Protein AF-A0A1X6MW07-F1 (afdb_monomer)

Sequence (80 aa):
MSGNKSLSDAEQLDEIDKLYATLDNNEEPWRDRQRFLEHCGYMLRPRYHPGWVPSWRSTRKDPILCKDGTFLPVGHDISV

Mean predicted aligned error: 9.4 Å

pLDDT: mean 77.32, std 14.94, range [38.69, 94.62]

Foldseek 3Di:
DDDPPPDPPVRVVVVQCVVQLDDDPVLQVLLVCQVVCVVVVDHDDLSSHDVRDQPCVVVVDRLCPDPSRDDDPPDDPPDD

Secondary structure (DSSP, 8-state):
--------HHHHHHHHHHHHHSPPTTTHHHHHHHHHHHHTT----GGGSTT---HHHHHT--GGGSTT-----TT-----

Radius of gyration: 15.59 Å; Cα contacts (8 Å, |Δi|>4): 52; chains: 1; bounding box: 54×19×31 Å

Structure (mmCIF, N/CA/C/O backbone):
data_AF-A0A1X6MW07-F1
#
_entry.id   AF-A0A1X6MW07-F1
#
loop_
_atom_site.group_PDB
_atom_site.id
_atom_site.type_symbol
_atom_site.label_atom_id
_atom_site.label_alt_id
_atom_site.label_comp_id
_atom_site.label_asym_id
_atom_site.label_entity_id
_atom_site.label_seq_id
_atom_site.pdbx_PDB_ins_code
_atom_site.Cartn_x
_atom_site.Cartn_y
_atom_site.Cartn_z
_atom_site.occupancy
_atom_site.B_iso_or_equiv
_atom_site.auth_seq_id
_atom_site.auth_comp_id
_atom_site.auth_asym_id
_atom_site.auth_atom_id
_atom_site.pdbx_PDB_model_num
ATOM 1 N N . MET A 1 1 ? 37.529 -1.081 -10.855 1.00 40.12 1 MET A N 1
ATOM 2 C CA . MET A 1 1 ? 36.714 -2.147 -11.473 1.00 40.12 1 MET A CA 1
ATOM 3 C C . MET A 1 1 ? 35.419 -2.258 -10.683 1.00 40.12 1 MET A C 1
ATOM 5 O O . MET A 1 1 ? 35.387 -2.977 -9.700 1.00 40.12 1 MET A O 1
ATOM 9 N N . SER A 1 2 ? 34.387 -1.502 -11.048 1.00 40.16 2 SER A N 1
ATOM 10 C CA . SER A 1 2 ? 33.027 -1.785 -10.586 1.00 40.16 2 SER A CA 1
ATOM 11 C C . SER A 1 2 ? 32.185 -1.822 -11.846 1.00 40.16 2 SER A C 1
ATOM 13 O O . SER A 1 2 ? 31.976 -0.795 -12.488 1.00 40.16 2 SER A O 1
ATOM 15 N N . GLY A 1 3 ? 31.905 -3.035 -12.317 1.00 42.34 3 GLY A N 1
ATOM 16 C CA . GLY A 1 3 ? 31.083 -3.233 -13.495 1.00 42.34 3 GLY A CA 1
ATOM 17 C C . GLY A 1 3 ? 29.679 -2.779 -13.150 1.00 42.34 3 GLY A C 1
ATOM 18 O O . GLY A 1 3 ? 29.044 -3.373 -12.283 1.00 42.34 3 GLY A O 1
ATOM 19 N N . ASN A 1 4 ? 29.208 -1.729 -13.815 1.00 51.69 4 ASN A N 1
ATOM 20 C CA . ASN A 1 4 ? 27.796 -1.386 -13.825 1.00 51.69 4 ASN A CA 1
ATOM 21 C C . ASN A 1 4 ? 27.101 -2.570 -14.500 1.00 51.69 4 ASN A C 1
ATOM 23 O O . ASN A 1 4 ? 27.102 -2.678 -15.726 1.00 51.69 4 ASN A O 1
ATOM 27 N N . LYS A 1 5 ? 26.629 -3.536 -13.712 1.00 60.22 5 LYS A N 1
ATOM 28 C CA . LYS A 1 5 ? 25.842 -4.642 -14.234 1.00 60.22 5 LYS A CA 1
ATOM 29 C C . LYS A 1 5 ? 24.530 -4.010 -14.680 1.00 60.22 5 LYS A C 1
ATOM 31 O O . LYS A 1 5 ? 23.689 -3.703 -13.844 1.00 60.22 5 LYS A O 1
ATOM 36 N N . SER A 1 6 ? 24.407 -3.722 -15.973 1.00 62.44 6 SER A N 1
ATOM 37 C CA . SER A 1 6 ? 23.128 -3.399 -16.593 1.00 62.44 6 SER A CA 1
ATOM 38 C C . SER A 1 6 ? 22.223 -4.597 -16.326 1.00 62.44 6 SER A C 1
ATOM 40 O O . SER A 1 6 ? 22.379 -5.630 -16.977 1.00 62.44 6 SER A O 1
ATOM 42 N N . LEU A 1 7 ? 21.383 -4.516 -15.287 1.00 64.50 7 LEU A N 1
ATOM 43 C CA . LEU A 1 7 ? 20.314 -5.490 -15.101 1.00 64.50 7 LEU A CA 1
ATOM 44 C C . LEU A 1 7 ? 19.511 -5.506 -16.399 1.00 64.50 7 LEU A C 1
ATOM 46 O O . LEU A 1 7 ? 19.272 -4.457 -16.996 1.00 64.50 7 LEU A O 1
ATOM 50 N N . SER A 1 8 ? 19.136 -6.697 -16.843 1.00 77.12 8 SER A N 1
ATOM 51 C CA . SER A 1 8 ? 18.202 -6.814 -17.954 1.00 77.12 8 SER A CA 1
ATOM 52 C C . SER A 1 8 ? 16.864 -6.173 -17.575 1.00 77.12 8 SER A C 1
ATOM 54 O O . SER A 1 8 ? 16.473 -6.196 -16.405 1.00 77.12 8 SER A O 1
ATOM 56 N N . ASP A 1 9 ? 16.131 -5.6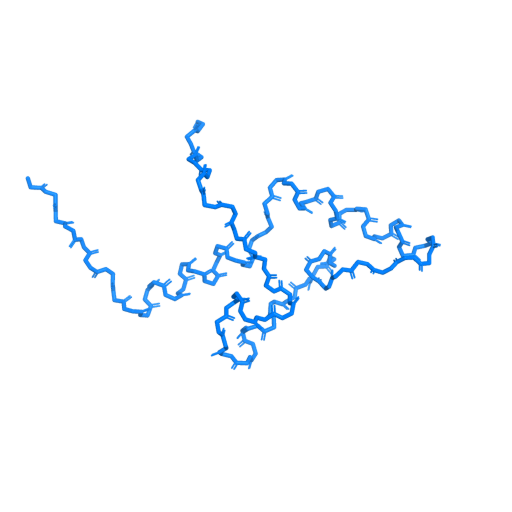53 -18.562 1.00 73.75 9 ASP A N 1
ATOM 57 C CA . ASP A 1 9 ? 14.820 -5.023 -18.347 1.00 73.75 9 ASP A CA 1
ATOM 58 C C . ASP A 1 9 ? 13.876 -5.919 -17.521 1.00 73.75 9 ASP A C 1
ATOM 60 O O . ASP A 1 9 ? 13.118 -5.442 -16.680 1.00 73.75 9 ASP A O 1
ATOM 64 N N . ALA A 1 10 ? 13.964 -7.239 -17.710 1.00 74.94 10 ALA A N 1
ATOM 65 C CA . ALA A 1 10 ? 13.172 -8.220 -16.974 1.00 74.94 10 ALA A CA 1
ATOM 66 C C . ALA A 1 10 ? 13.533 -8.297 -15.480 1.00 74.94 10 ALA A C 1
ATOM 68 O O . ALA A 1 10 ? 12.638 -8.378 -14.642 1.00 74.94 10 ALA A O 1
ATOM 69 N N . GLU A 1 11 ? 14.823 -8.254 -15.137 1.00 79.75 11 GLU A N 1
ATOM 70 C CA . GLU A 1 11 ? 15.272 -8.259 -13.739 1.00 79.75 11 GLU A CA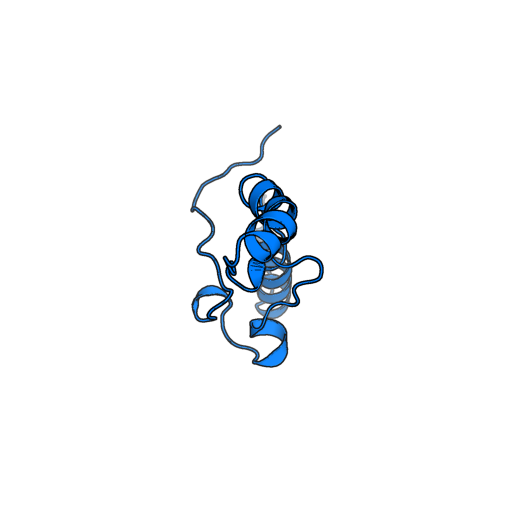 1
ATOM 71 C C . GLU A 1 11 ? 14.904 -6.940 -13.042 1.00 79.75 11 GLU A C 1
ATOM 73 O O . GLU A 1 11 ? 14.502 -6.947 -11.882 1.00 79.75 11 GLU A O 1
ATOM 78 N N . GLN A 1 12 ? 14.973 -5.807 -13.753 1.00 76.25 12 GLN A N 1
ATOM 79 C CA . GLN A 1 12 ? 14.559 -4.510 -13.204 1.00 76.25 12 GLN A CA 1
ATOM 80 C C . GLN A 1 12 ? 13.061 -4.472 -12.887 1.00 76.25 12 GLN A C 1
ATOM 82 O O . GLN A 1 12 ? 12.666 -3.934 -11.855 1.00 76.25 12 GLN A O 1
ATOM 87 N N . LEU A 1 13 ? 12.224 -5.052 -13.752 1.00 77.38 13 LEU A N 1
ATOM 88 C CA . LEU A 1 13 ? 10.780 -5.120 -13.530 1.00 77.38 13 LEU A CA 1
ATOM 89 C C . LEU A 1 13 ? 10.408 -5.985 -12.318 1.00 77.38 13 LEU A C 1
ATOM 91 O O . LEU A 1 13 ? 9.475 -5.632 -11.602 1.00 77.38 13 LEU A O 1
ATOM 95 N N . ASP A 1 14 ? 11.133 -7.078 -12.069 1.00 82.19 14 ASP A N 1
ATOM 96 C CA . ASP A 1 14 ? 10.916 -7.935 -10.894 1.00 82.19 14 ASP A CA 1
ATOM 97 C C . ASP A 1 14 ? 11.286 -7.217 -9.585 1.00 82.19 14 ASP A C 1
ATOM 99 O O . ASP A 1 14 ? 10.536 -7.258 -8.609 1.00 82.19 14 ASP A O 1
ATOM 103 N N . GLU A 1 15 ? 12.399 -6.479 -9.578 1.00 82.00 15 GLU A N 1
ATOM 104 C CA . GLU A 1 15 ? 12.797 -5.661 -8.427 1.00 82.00 15 GLU A CA 1
ATOM 105 C C . GLU A 1 15 ? 11.813 -4.512 -8.169 1.00 82.00 15 GLU A C 1
ATOM 107 O O . GLU A 1 15 ? 11.419 -4.272 -7.026 1.00 82.00 15 GLU A O 1
ATOM 112 N N . ILE A 1 16 ? 11.339 -3.841 -9.224 1.00 79.31 16 ILE A N 1
ATOM 113 C CA . ILE A 1 16 ? 10.286 -2.823 -9.117 1.00 79.31 16 ILE A CA 1
ATOM 114 C C . ILE A 1 16 ? 8.996 -3.449 -8.571 1.00 79.31 16 ILE A C 1
ATOM 116 O O . ILE A 1 16 ? 8.386 -2.885 -7.665 1.00 79.31 16 ILE A O 1
ATOM 120 N N . ASP A 1 17 ? 8.575 -4.616 -9.064 1.00 82.81 17 ASP A N 1
ATOM 121 C CA . ASP A 1 17 ? 7.369 -5.279 -8.559 1.00 82.81 17 ASP A CA 1
ATOM 122 C C . ASP A 1 17 ? 7.477 -5.577 -7.060 1.00 82.81 17 ASP A C 1
ATOM 124 O O . ASP A 1 17 ? 6.573 -5.218 -6.304 1.00 82.81 17 ASP A O 1
ATOM 128 N N . LYS A 1 18 ? 8.594 -6.158 -6.610 1.00 84.06 18 LYS A N 1
ATOM 129 C CA . LYS A 1 18 ? 8.840 -6.422 -5.185 1.00 84.06 18 LYS A CA 1
ATOM 130 C C . LYS A 1 18 ? 8.820 -5.142 -4.357 1.00 84.06 18 LYS A C 1
ATOM 132 O O . LYS A 1 18 ? 8.181 -5.109 -3.304 1.00 84.06 18 LYS A O 1
ATOM 137 N N . LEU A 1 19 ? 9.479 -4.089 -4.835 1.00 83.25 19 LEU A N 1
ATOM 138 C CA . LEU A 1 19 ? 9.590 -2.821 -4.124 1.00 83.25 19 LEU A CA 1
ATOM 139 C C . LEU A 1 19 ? 8.224 -2.141 -3.955 1.00 83.25 19 LEU A C 1
ATOM 141 O O . LEU A 1 19 ? 7.886 -1.702 -2.861 1.00 83.25 19 LEU A O 1
ATOM 145 N N . TYR A 1 20 ? 7.405 -2.097 -5.009 1.00 82.50 20 TYR A N 1
ATOM 146 C CA . TYR A 1 20 ? 6.085 -1.461 -4.956 1.00 82.50 20 TYR A CA 1
ATOM 147 C C . TYR A 1 20 ? 5.017 -2.332 -4.278 1.00 82.50 20 TYR A C 1
ATOM 149 O O . TYR A 1 20 ? 4.034 -1.784 -3.768 1.00 82.50 20 TYR A O 1
ATOM 157 N N . ALA A 1 21 ? 5.179 -3.661 -4.291 1.00 85.00 21 ALA A N 1
ATOM 158 C CA . ALA A 1 21 ? 4.281 -4.607 -3.625 1.00 85.00 21 ALA A CA 1
ATOM 159 C C . ALA A 1 21 ? 4.542 -4.721 -2.115 1.00 85.00 21 ALA A C 1
ATOM 161 O O . ALA A 1 21 ? 3.685 -5.220 -1.384 1.00 85.00 21 ALA A O 1
ATOM 162 N N . THR A 1 22 ? 5.702 -4.263 -1.647 1.00 85.06 22 THR A N 1
ATOM 163 C CA . THR A 1 22 ? 6.041 -4.216 -0.224 1.00 85.06 22 THR A CA 1
ATOM 164 C C . THR A 1 22 ? 5.523 -2.910 0.380 1.00 85.06 22 THR A C 1
ATOM 166 O O . THR A 1 22 ? 5.664 -1.840 -0.211 1.00 85.06 22 THR A O 1
ATOM 169 N N . LEU A 1 23 ? 4.877 -3.003 1.545 1.00 84.81 23 LEU A N 1
ATOM 170 C CA . LEU A 1 23 ? 4.473 -1.828 2.320 1.00 84.81 23 LEU A CA 1
ATOM 171 C C . LEU A 1 23 ? 5.687 -1.297 3.078 1.00 84.81 23 LEU A C 1
ATOM 173 O O . LEU A 1 23 ? 6.445 -2.082 3.644 1.00 84.81 23 LEU A O 1
ATOM 177 N N . ASP A 1 24 ? 5.864 0.020 3.091 1.00 82.81 24 ASP A N 1
ATOM 178 C CA . ASP A 1 24 ? 6.920 0.641 3.887 1.00 82.81 24 ASP A CA 1
ATOM 179 C C . ASP A 1 24 ? 6.524 0.742 5.377 1.00 82.81 24 ASP A C 1
ATOM 181 O O . ASP A 1 24 ? 5.367 0.545 5.763 1.00 82.81 24 ASP A O 1
ATOM 185 N N . ASN A 1 25 ? 7.485 1.116 6.224 1.00 84.38 25 ASN A N 1
ATOM 186 C CA . ASN A 1 25 ? 7.269 1.302 7.665 1.00 84.38 25 ASN A CA 1
ATOM 187 C C . ASN A 1 25 ? 6.192 2.358 7.997 1.00 84.38 25 ASN A C 1
ATOM 189 O O . ASN A 1 25 ? 5.643 2.357 9.098 1.00 84.38 25 ASN A O 1
ATOM 193 N N . ASN A 1 26 ? 5.899 3.284 7.079 1.00 82.38 26 ASN A N 1
ATOM 194 C CA . ASN A 1 26 ? 4.857 4.294 7.257 1.00 82.38 26 ASN A CA 1
ATOM 195 C C . ASN A 1 26 ? 3.475 3.755 6.875 1.00 82.38 26 ASN A C 1
ATOM 197 O O . ASN A 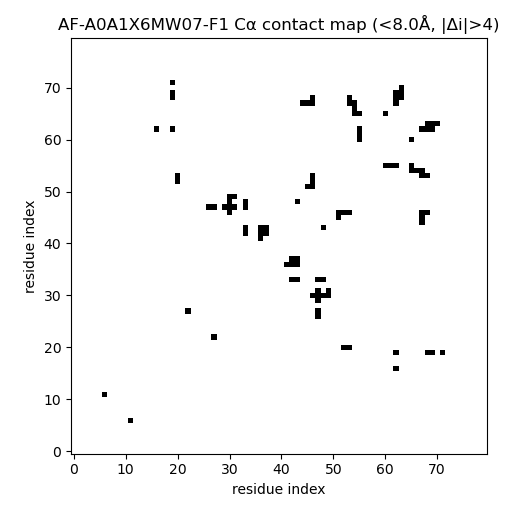1 26 ? 2.469 4.259 7.370 1.00 82.38 26 ASN A O 1
ATOM 201 N N . GLU A 1 27 ? 3.412 2.745 6.012 1.00 88.00 27 GLU A N 1
ATOM 202 C CA . GLU A 1 27 ? 2.202 2.125 5.488 1.00 88.00 27 GLU A CA 1
ATOM 203 C C . GLU A 1 27 ? 1.706 0.947 6.326 1.00 88.00 27 GLU A C 1
ATOM 205 O O . GLU A 1 27 ? 0.493 0.734 6.416 1.00 88.00 27 GLU A O 1
ATOM 210 N N . GLU A 1 28 ? 2.602 0.213 6.987 1.00 87.88 28 GLU A N 1
ATOM 211 C CA . GLU A 1 28 ? 2.229 -0.879 7.894 1.00 87.88 28 GLU A CA 1
ATOM 212 C C . GLU A 1 28 ? 1.217 -0.456 8.980 1.00 87.88 28 GLU A C 1
ATOM 214 O O . GLU A 1 28 ? 0.200 -1.142 9.136 1.00 87.88 28 GLU A O 1
ATOM 219 N N . PRO 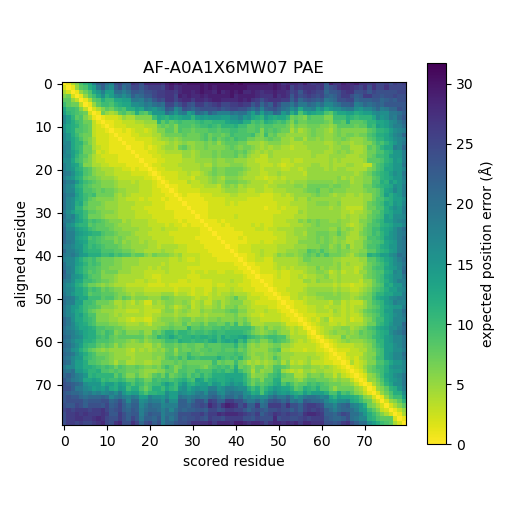A 1 29 ? 1.371 0.699 9.668 1.00 90.50 29 PRO A N 1
ATOM 220 C CA . PRO A 1 29 ? 0.377 1.157 10.636 1.00 90.50 29 PRO A CA 1
ATOM 221 C C . PRO A 1 29 ? -0.996 1.435 10.012 1.00 90.50 29 PRO A C 1
ATOM 223 O O . PRO A 1 29 ? -2.019 1.270 10.679 1.00 90.50 29 PRO A O 1
ATOM 226 N N . TRP A 1 30 ? -1.052 1.861 8.745 1.00 90.19 30 TRP A N 1
ATOM 227 C CA . TRP A 1 30 ? -2.317 2.085 8.036 1.00 90.19 30 TRP A CA 1
ATOM 2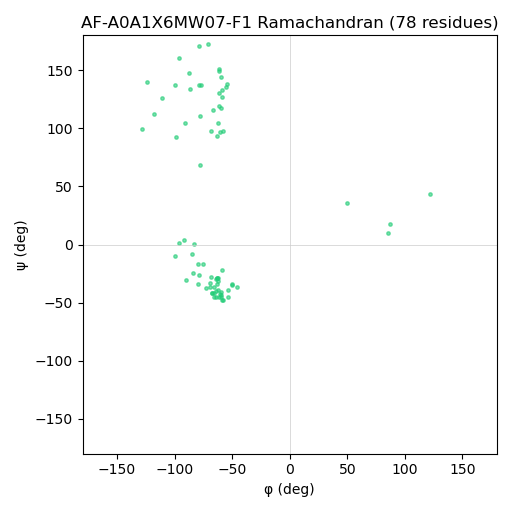28 C C . TRP A 1 30 ? -2.998 0.774 7.665 1.00 90.19 30 TRP A C 1
ATOM 230 O O . TRP A 1 30 ? -4.220 0.678 7.792 1.00 90.19 30 TRP A O 1
ATOM 240 N N . ARG A 1 31 ? -2.222 -0.249 7.287 1.00 91.56 31 ARG A N 1
ATOM 241 C CA . ARG A 1 31 ? -2.739 -1.608 7.081 1.00 91.56 31 ARG A CA 1
ATOM 242 C C . ARG A 1 31 ? -3.397 -2.144 8.348 1.00 91.56 31 ARG A C 1
ATOM 244 O O . ARG A 1 31 ? -4.520 -2.644 8.302 1.00 91.56 31 ARG A O 1
ATOM 251 N N . ASP A 1 32 ? -2.730 -2.003 9.486 1.00 91.25 32 ASP A N 1
ATOM 252 C CA . ASP A 1 32 ? -3.232 -2.541 10.753 1.00 91.25 32 ASP A CA 1
ATOM 253 C C . ASP A 1 32 ? -4.475 -1.777 11.243 1.00 91.25 32 ASP A C 1
ATOM 255 O O . ASP A 1 32 ? -5.409 -2.363 11.797 1.00 91.25 32 ASP A O 1
ATOM 259 N N . ARG A 1 33 ? -4.544 -0.471 10.956 1.00 92.81 33 ARG A N 1
ATOM 260 C CA . ARG A 1 33 ? -5.715 0.371 11.242 1.00 92.81 33 ARG A CA 1
ATOM 261 C C . ARG A 1 33 ? -6.877 0.154 10.284 1.00 92.81 33 ARG A C 1
ATOM 263 O O . ARG A 1 33 ? -7.987 0.552 10.630 1.00 92.81 33 ARG A O 1
ATOM 270 N N . GLN A 1 34 ? -6.673 -0.469 9.124 1.00 93.12 34 GLN A N 1
ATOM 271 C CA . GLN A 1 34 ? -7.736 -0.581 8.127 1.00 93.12 34 GLN A CA 1
ATOM 272 C C . GLN A 1 34 ? -8.959 -1.325 8.672 1.00 93.12 34 GLN A C 1
ATOM 274 O O . GLN A 1 34 ? -10.084 -0.877 8.483 1.00 93.12 34 GLN A O 1
ATOM 279 N N . ARG A 1 35 ? -8.756 -2.400 9.446 1.00 90.19 35 ARG A N 1
ATOM 280 C CA . ARG A 1 35 ? -9.874 -3.100 10.103 1.00 90.19 35 ARG A CA 1
ATOM 281 C C . ARG A 1 35 ? -10.639 -2.184 11.053 1.00 90.19 35 ARG A C 1
ATOM 283 O O . ARG A 1 35 ? -11.861 -2.227 11.080 1.00 90.19 35 ARG A O 1
ATOM 290 N N . PHE A 1 36 ? -9.944 -1.365 11.837 1.00 92.88 36 PHE A N 1
ATOM 291 C CA . PHE A 1 36 ? -10.589 -0.427 12.757 1.00 92.88 36 PHE A CA 1
ATOM 292 C C . PHE A 1 36 ? -11.385 0.646 12.001 1.00 92.88 36 PHE A C 1
ATOM 294 O O . PHE A 1 36 ? -12.538 0.907 12.330 1.00 92.88 36 PHE A O 1
ATOM 301 N N . LEU A 1 37 ? -10.794 1.221 10.954 1.00 93.19 37 LEU A N 1
ATOM 302 C CA . LEU A 1 37 ? -11.437 2.234 10.120 1.00 93.19 37 LEU A CA 1
ATOM 303 C C . LEU A 1 37 ? -12.679 1.685 9.412 1.00 93.19 37 LEU A C 1
ATOM 305 O O . LEU A 1 37 ? -13.702 2.367 9.394 1.00 93.19 37 LEU A O 1
ATOM 309 N N . GLU A 1 38 ? -12.626 0.440 8.937 1.00 93.50 38 GLU A N 1
ATOM 310 C CA . GLU A 1 38 ? -13.768 -0.257 8.339 1.00 93.50 38 GLU A CA 1
ATOM 311 C C . GLU A 1 38 ? -14.935 -0.392 9.326 1.00 93.50 38 GLU A C 1
ATOM 313 O O . GLU A 1 38 ? -16.071 -0.077 8.976 1.00 93.50 38 GLU A O 1
ATOM 318 N N . HIS A 1 39 ? -14.663 -0.750 10.588 1.00 93.69 39 HIS A N 1
ATOM 319 C CA . HIS A 1 39 ? -15.695 -0.781 11.635 1.00 93.69 39 HIS A CA 1
ATOM 320 C C . HIS A 1 39 ? -16.292 0.606 11.917 1.00 93.69 39 HIS A C 1
ATOM 322 O O . HIS A 1 39 ? -17.454 0.709 12.304 1.00 93.69 39 HIS A O 1
ATOM 328 N N . CYS A 1 40 ? -15.524 1.677 11.705 1.00 94.62 40 CYS A N 1
ATOM 329 C CA . CYS A 1 40 ? -16.001 3.056 11.801 1.00 94.62 40 CYS A CA 1
ATOM 330 C C . CYS A 1 40 ? -16.702 3.560 10.523 1.00 94.62 40 CYS A C 1
ATOM 332 O O . CYS A 1 40 ? -17.127 4.715 10.493 1.00 94.62 40 CYS A O 1
ATOM 334 N N . GLY A 1 41 ? -16.827 2.735 9.476 1.00 94.56 41 GLY A N 1
ATOM 335 C CA . GLY A 1 41 ? -17.449 3.100 8.199 1.00 94.56 41 GLY A CA 1
ATOM 336 C C . GLY A 1 41 ? -16.513 3.782 7.193 1.00 94.56 41 GLY A C 1
ATOM 337 O O . GLY A 1 41 ? -16.978 4.285 6.171 1.00 94.56 41 GLY A O 1
ATOM 338 N N . TYR A 1 42 ? -15.204 3.801 7.452 1.00 92.31 42 TYR A N 1
ATOM 339 C CA . TYR A 1 42 ? -14.192 4.321 6.534 1.00 92.31 42 TYR A CA 1
ATOM 340 C C . TYR A 1 42 ? -13.509 3.187 5.774 1.00 92.31 42 TYR A C 1
ATOM 3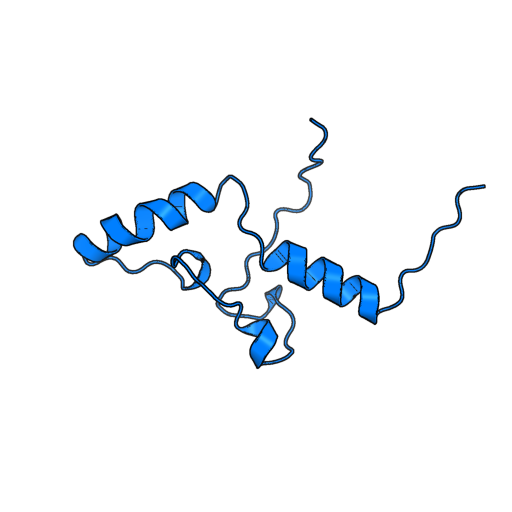42 O O . TYR A 1 42 ? -13.118 2.180 6.352 1.00 92.31 42 TYR A O 1
ATOM 350 N N . MET A 1 43 ? -13.299 3.377 4.473 1.00 90.94 43 MET A N 1
ATOM 351 C CA . MET A 1 43 ? -12.606 2.405 3.631 1.00 90.94 43 MET A CA 1
ATOM 352 C C . MET A 1 43 ? -11.335 3.029 3.058 1.00 90.94 43 MET A C 1
ATOM 354 O O . MET A 1 43 ? -11.406 3.952 2.242 1.00 90.94 43 MET A O 1
ATOM 358 N N . LEU A 1 44 ? -10.168 2.542 3.486 1.00 90.12 44 LEU A N 1
ATOM 359 C CA . LEU A 1 44 ? -8.895 2.937 2.892 1.00 90.12 44 LEU A CA 1
ATOM 360 C C . LEU A 1 44 ? -8.713 2.365 1.478 1.00 90.12 44 LEU A C 1
ATOM 362 O O . LEU A 1 44 ? -9.502 1.568 0.970 1.00 90.12 44 LEU A O 1
ATOM 366 N N . ARG A 1 45 ? -7.643 2.807 0.806 1.00 87.62 45 ARG A N 1
ATOM 367 C CA . ARG A 1 45 ? -7.262 2.277 -0.509 1.00 87.62 45 ARG A CA 1
ATOM 368 C C . ARG A 1 45 ? -6.938 0.777 -0.404 1.00 87.62 45 ARG A C 1
ATOM 370 O O . ARG A 1 45 ? -6.368 0.374 0.610 1.00 87.62 45 ARG A O 1
ATOM 377 N N . PRO A 1 46 ? -7.172 -0.016 -1.473 1.00 87.75 46 PRO A N 1
ATOM 378 C CA . PRO A 1 46 ? -6.863 -1.448 -1.521 1.00 87.75 46 PRO A CA 1
ATOM 379 C C . PRO A 1 46 ? -5.473 -1.817 -0.998 1.00 87.75 46 PRO A C 1
ATOM 381 O O . PRO A 1 46 ? -5.355 -2.814 -0.305 1.00 87.75 46 PRO A O 1
ATOM 384 N N . ARG A 1 47 ? -4.461 -0.974 -1.243 1.00 88.56 47 ARG A N 1
ATOM 385 C CA . ARG A 1 47 ? -3.083 -1.132 -0.750 1.00 88.56 47 ARG A CA 1
ATOM 386 C C . ARG A 1 47 ? -2.969 -1.411 0.755 1.00 88.56 47 ARG A C 1
ATOM 388 O O . ARG A 1 47 ? -2.107 -2.174 1.168 1.00 88.56 47 ARG A O 1
ATOM 395 N N . TYR A 1 48 ? -3.856 -0.839 1.567 1.00 89.88 48 TYR A N 1
ATOM 396 C CA . TYR A 1 48 ? -3.853 -1.008 3.024 1.00 89.88 48 TYR A CA 1
ATOM 397 C C . TYR A 1 48 ? -4.723 -2.176 3.499 1.00 89.88 48 TYR A C 1
ATOM 399 O O . TYR A 1 48 ? -4.888 -2.378 4.698 1.00 89.88 48 TYR A O 1
ATOM 407 N N . HIS A 1 49 ? -5.309 -2.960 2.594 1.00 88.19 49 HIS A N 1
ATOM 408 C CA . HIS A 1 49 ? -6.065 -4.130 3.011 1.00 88.19 49 HIS A CA 1
ATOM 409 C C . HIS A 1 49 ? -5.128 -5.280 3.397 1.00 88.19 49 HIS A C 1
ATOM 411 O O . HIS A 1 49 ? -4.162 -5.568 2.684 1.00 88.19 49 HIS A O 1
ATOM 417 N N . PRO A 1 50 ? -5.424 -5.994 4.495 1.00 83.44 50 PRO A N 1
ATOM 418 C CA . PRO A 1 50 ? -4.712 -7.221 4.816 1.00 83.44 50 PRO A CA 1
ATOM 419 C C . PRO A 1 50 ? -4.925 -8.243 3.690 1.00 83.44 50 PRO A C 1
ATOM 421 O O . PRO A 1 50 ? -6.058 -8.625 3.404 1.00 83.44 50 PRO A O 1
ATOM 424 N N . GLY A 1 51 ? -3.834 -8.673 3.050 1.00 83.81 51 GLY A N 1
ATOM 425 C CA . GLY A 1 51 ? -3.873 -9.590 1.903 1.00 83.81 51 GLY A CA 1
ATOM 426 C C . GLY A 1 51 ? -4.051 -8.916 0.538 1.00 83.81 51 GLY A C 1
ATOM 427 O O . GLY A 1 51 ? -4.437 -9.585 -0.418 1.00 83.81 51 GLY A O 1
ATOM 428 N N . TRP A 1 52 ? -3.798 -7.609 0.430 1.00 87.19 52 TRP A N 1
ATOM 429 C CA . TRP A 1 52 ? -3.821 -6.903 -0.850 1.00 87.19 52 TRP A CA 1
ATOM 430 C C . TRP A 1 52 ? -2.894 -7.543 -1.892 1.00 87.19 52 TRP A C 1
ATOM 432 O O . TRP A 1 52 ? -1.743 -7.879 -1.616 1.00 87.19 52 TRP A O 1
ATOM 442 N N . VAL A 1 53 ? -3.418 -7.674 -3.112 1.00 84.94 53 VAL A N 1
ATOM 443 C CA . VAL A 1 53 ? -2.670 -8.099 -4.294 1.00 84.94 53 VAL A CA 1
ATOM 444 C C . VAL A 1 53 ? -2.554 -6.903 -5.239 1.00 84.94 53 VAL A C 1
ATOM 446 O O . VAL A 1 53 ? -3.589 -6.338 -5.607 1.00 84.94 53 VAL A O 1
ATOM 449 N N . PRO A 1 54 ? -1.339 -6.532 -5.674 1.00 86.06 54 PRO A N 1
ATOM 450 C CA . PRO A 1 54 ? -1.160 -5.388 -6.552 1.00 86.06 54 PRO A CA 1
ATOM 451 C C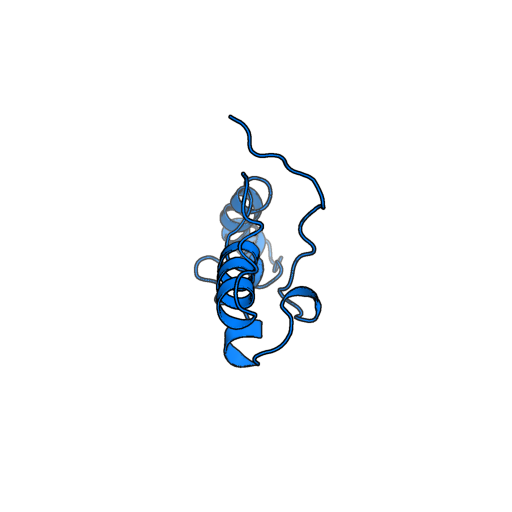 . PRO A 1 54 ? -1.867 -5.534 -7.901 1.00 86.06 54 PRO A C 1
ATOM 453 O O . PRO A 1 54 ? -1.699 -6.528 -8.614 1.00 86.06 54 PRO A O 1
ATOM 456 N N . SER A 1 55 ? -2.627 -4.516 -8.296 1.00 84.50 55 SER A N 1
ATOM 457 C CA . SER A 1 55 ? -3.440 -4.538 -9.514 1.00 84.50 55 SER A CA 1
ATOM 458 C C . SER A 1 55 ? -2.596 -4.541 -10.791 1.00 84.50 55 SER A C 1
ATOM 460 O O . SER A 1 55 ? -2.999 -5.137 -11.800 1.00 84.50 55 SER A O 1
ATOM 462 N N . TRP A 1 56 ? -1.384 -3.977 -10.747 1.00 84.62 56 TRP A N 1
ATOM 463 C CA . TRP A 1 56 ? -0.448 -4.017 -11.871 1.00 84.62 56 TRP A CA 1
ATOM 464 C C . TRP A 1 56 ? 0.001 -5.434 -12.223 1.00 84.62 56 TRP A C 1
ATOM 466 O O . TRP A 1 56 ? 0.223 -5.700 -13.401 1.00 84.62 56 TRP A O 1
ATOM 476 N N . ARG A 1 57 ? 0.039 -6.375 -11.267 1.00 82.19 57 ARG A N 1
ATOM 477 C CA . ARG A 1 57 ? 0.367 -7.783 -11.557 1.00 82.19 57 ARG A CA 1
ATOM 478 C C . ARG A 1 57 ? -0.661 -8.436 -12.476 1.00 82.19 57 ARG A C 1
ATOM 480 O O . ARG A 1 57 ? -0.306 -9.246 -13.325 1.00 82.19 57 ARG A O 1
ATOM 487 N N . SER A 1 58 ? -1.929 -8.048 -12.343 1.00 79.94 58 SER A N 1
ATOM 488 C CA . SER A 1 58 ? -3.003 -8.538 -13.216 1.00 79.94 58 SER A CA 1
ATOM 489 C C . SER A 1 58 ? -3.038 -7.830 -14.572 1.00 79.94 58 SER A C 1
ATOM 491 O O . SER A 1 58 ? -3.340 -8.452 -15.587 1.00 79.94 58 SER A O 1
ATOM 493 N N . THR A 1 59 ? -2.700 -6.537 -14.605 1.00 76.94 59 THR A N 1
ATOM 494 C CA . THR A 1 59 ? -2.878 -5.699 -15.803 1.00 76.94 59 THR A CA 1
ATOM 495 C C . THR A 1 59 ? -1.588 -5.520 -16.615 1.00 76.94 59 THR A C 1
ATOM 497 O O . THR A 1 59 ? -1.643 -4.989 -17.720 1.00 76.94 59 THR A O 1
ATOM 500 N N . ARG A 1 60 ? -0.428 -5.946 -16.088 1.00 74.19 60 ARG A N 1
ATOM 501 C CA . ARG A 1 60 ? 0.922 -5.674 -16.628 1.00 74.19 60 ARG A CA 1
ATOM 502 C C . ARG A 1 60 ? 1.162 -4.191 -16.940 1.00 74.19 60 ARG A C 1
ATOM 504 O O . ARG A 1 60 ? 1.790 -3.850 -17.937 1.00 74.19 60 ARG A O 1
ATOM 511 N N . LYS A 1 61 ? 0.600 -3.311 -16.115 1.00 77.75 61 LYS A N 1
ATOM 512 C CA . LYS A 1 61 ? 0.781 -1.857 -16.218 1.00 77.75 61 LYS A CA 1
ATOM 513 C C . LYS A 1 61 ? 1.885 -1.406 -15.277 1.00 77.75 61 LYS A C 1
ATOM 515 O O . LYS A 1 61 ? 2.173 -2.099 -14.309 1.00 77.75 61 LYS A O 1
ATOM 520 N N . ASP A 1 62 ? 2.439 -0.225 -15.515 1.00 76.12 62 ASP A N 1
ATOM 521 C CA . ASP A 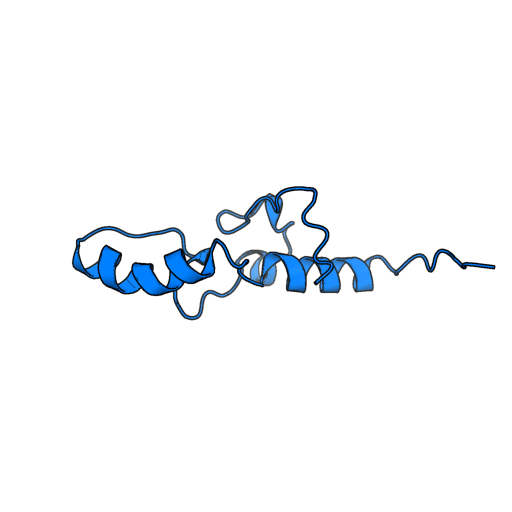1 62 ? 3.370 0.376 -14.566 1.00 76.12 62 ASP A CA 1
ATOM 522 C C . ASP A 1 62 ? 2.698 0.566 -13.193 1.00 76.12 62 ASP A C 1
ATOM 524 O O . ASP A 1 62 ? 1.577 1.095 -13.133 1.00 76.12 62 ASP A O 1
ATOM 528 N N . PRO A 1 63 ? 3.359 0.182 -12.083 1.00 77.62 63 PRO A N 1
ATOM 529 C CA . PRO A 1 63 ? 2.810 0.326 -10.735 1.00 77.62 63 PRO A CA 1
ATOM 53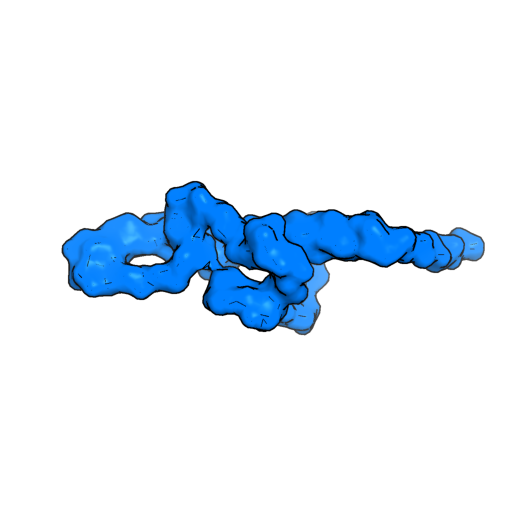0 C C . PRO A 1 63 ? 2.365 1.756 -10.424 1.00 77.62 63 PRO A C 1
ATOM 532 O O . PRO A 1 63 ? 1.297 1.959 -9.858 1.00 77.62 63 PRO A O 1
ATOM 535 N N . ILE A 1 64 ? 3.129 2.756 -10.877 1.00 74.81 64 ILE A N 1
ATOM 536 C CA . ILE A 1 64 ? 2.857 4.188 -10.661 1.00 74.81 64 ILE A CA 1
ATOM 537 C C . ILE A 1 64 ? 1.548 4.633 -11.336 1.00 74.81 64 ILE A C 1
ATOM 539 O O . ILE A 1 64 ? 0.875 5.543 -10.856 1.00 74.81 64 ILE A O 1
ATOM 543 N N . LEU A 1 65 ? 1.160 3.985 -12.439 1.00 78.81 65 LEU A N 1
ATOM 544 C CA . LEU A 1 65 ? -0.069 4.300 -13.174 1.00 78.81 65 LEU A CA 1
ATOM 545 C C . LEU A 1 65 ? -1.302 3.590 -12.597 1.00 78.81 65 LEU A C 1
ATOM 547 O O . LEU A 1 65 ? -2.430 3.854 -13.023 1.00 78.81 65 LEU A O 1
ATOM 551 N N . CYS A 1 66 ? -1.111 2.669 -11.653 1.00 81.06 66 CYS A N 1
ATOM 552 C CA . CYS A 1 66 ? -2.192 1.887 -11.077 1.00 81.06 66 CYS A CA 1
ATOM 553 C C . CYS A 1 66 ? -2.830 2.601 -9.883 1.00 81.06 66 CYS A C 1
ATOM 555 O O . CYS A 1 66 ? -2.184 3.319 -9.124 1.00 81.06 66 CYS A O 1
ATOM 557 N N . LYS A 1 67 ? -4.138 2.389 -9.688 1.00 74.25 67 LYS A N 1
ATOM 558 C CA . LYS A 1 67 ? -4.906 3.054 -8.622 1.00 74.25 67 LYS A CA 1
ATOM 559 C C . LYS A 1 67 ? -4.399 2.694 -7.226 1.00 74.25 67 LYS A C 1
ATOM 561 O O . LYS A 1 67 ? -4.558 3.488 -6.314 1.00 74.25 67 LYS A O 1
ATOM 566 N N . ASP A 1 68 ? -3.825 1.517 -7.046 1.00 78.06 68 ASP A N 1
ATOM 567 C CA . ASP A 1 68 ? -3.189 1.054 -5.810 1.00 78.06 68 ASP A CA 1
ATOM 568 C C . ASP A 1 68 ? -1.667 1.252 -5.799 1.00 78.06 68 ASP A C 1
ATOM 570 O O . ASP A 1 68 ? -1.009 0.933 -4.809 1.00 78.06 68 ASP A O 1
ATOM 574 N N . GLY A 1 69 ? -1.123 1.830 -6.871 1.00 75.94 69 GLY A N 1
ATOM 575 C CA . GLY A 1 69 ? 0.232 2.341 -6.924 1.00 75.94 69 GLY A CA 1
ATOM 576 C C . GLY A 1 69 ? 0.451 3.424 -5.884 1.00 75.94 69 GLY A C 1
ATOM 577 O O . GLY A 1 69 ? -0.440 4.235 -5.593 1.00 75.94 69 GLY A O 1
ATOM 578 N N . THR A 1 70 ? 1.650 3.434 -5.325 1.00 69.31 70 THR A N 1
ATOM 579 C CA . THR A 1 70 ? 2.118 4.484 -4.434 1.00 69.31 70 THR A CA 1
ATOM 580 C C . THR A 1 70 ? 3.410 5.037 -5.022 1.00 69.31 70 THR A C 1
ATOM 582 O O . THR A 1 70 ? 4.190 4.301 -5.618 1.00 69.31 70 THR A O 1
ATOM 585 N N . PHE A 1 71 ? 3.597 6.353 -4.966 1.00 65.12 71 PHE A N 1
ATOM 586 C CA . PHE A 1 71 ? 4.862 6.944 -5.375 1.00 65.12 71 PHE A CA 1
ATOM 587 C C . PHE A 1 71 ? 5.834 6.713 -4.225 1.00 65.12 71 PHE A C 1
ATOM 589 O O . PHE A 1 71 ? 5.646 7.285 -3.151 1.00 65.12 71 PHE A O 1
ATOM 596 N N . LEU A 1 72 ? 6.825 5.845 -4.422 1.00 61.25 72 LEU A N 1
ATOM 597 C CA . LEU A 1 72 ? 7.877 5.684 -3.428 1.00 61.25 72 LEU A CA 1
ATOM 598 C C . LEU A 1 72 ? 8.556 7.046 -3.249 1.00 61.25 72 LEU A C 1
ATOM 600 O O . LEU A 1 72 ? 8.945 7.655 -4.253 1.00 61.25 72 LEU A O 1
ATOM 604 N N . PRO A 1 73 ? 8.683 7.564 -2.017 1.00 57.16 73 PRO A N 1
ATOM 605 C CA . PRO A 1 73 ? 9.433 8.785 -1.804 1.00 57.16 73 PRO A CA 1
ATOM 606 C C . PRO A 1 73 ? 10.867 8.533 -2.275 1.00 57.16 73 PRO A C 1
ATOM 608 O O . PRO A 1 73 ? 11.557 7.644 -1.778 1.00 57.16 73 PRO A O 1
ATOM 611 N N . VAL A 1 74 ? 11.299 9.285 -3.286 1.00 51.66 74 VAL A N 1
ATOM 612 C CA . VAL A 1 74 ? 12.667 9.220 -3.800 1.00 51.66 74 VAL A CA 1
ATOM 613 C C . VAL A 1 74 ? 13.602 9.637 -2.663 1.00 51.66 74 VAL A C 1
ATOM 615 O O . VAL A 1 74 ? 13.686 10.820 -2.346 1.00 51.66 74 VAL A O 1
ATOM 618 N N . GLY A 1 75 ? 14.282 8.668 -2.042 1.00 56.75 75 GLY A N 1
ATOM 619 C CA . GLY A 1 75 ? 15.410 8.931 -1.143 1.00 56.75 75 GLY A CA 1
ATOM 620 C C . GLY A 1 75 ? 15.314 8.425 0.298 1.00 56.75 75 GLY A C 1
ATOM 621 O O . GLY A 1 75 ? 15.729 9.152 1.194 1.00 56.75 75 GLY A O 1
ATOM 622 N N . HIS A 1 76 ? 14.856 7.196 0.553 1.00 49.56 76 HIS A N 1
ATOM 623 C CA . HIS A 1 76 ? 15.213 6.528 1.813 1.00 49.56 76 HIS A CA 1
ATOM 624 C C . HIS A 1 76 ? 16.380 5.565 1.563 1.00 49.56 76 HIS A C 1
ATOM 626 O O . HIS A 1 76 ? 16.193 4.423 1.149 1.00 49.56 76 HIS A O 1
ATOM 632 N N . ASP A 1 77 ? 17.598 6.074 1.761 1.00 49.56 77 ASP A N 1
ATOM 633 C CA . ASP A 1 77 ? 18.777 5.255 2.039 1.00 49.56 77 ASP A CA 1
ATOM 634 C C . ASP A 1 77 ? 18.502 4.496 3.343 1.00 49.56 77 ASP A C 1
ATOM 636 O O . ASP A 1 77 ? 18.617 5.041 4.439 1.00 49.56 77 ASP A O 1
ATOM 640 N N . ILE A 1 78 ? 18.042 3.253 3.225 1.00 48.66 78 ILE A N 1
ATOM 641 C CA . ILE A 1 78 ? 17.951 2.316 4.345 1.00 48.66 78 ILE A CA 1
ATOM 642 C C . ILE A 1 78 ? 19.344 1.747 4.621 1.00 48.66 78 ILE A C 1
ATOM 644 O O . ILE A 1 78 ? 19.614 0.570 4.403 1.00 48.66 78 ILE A O 1
ATOM 648 N N . SER A 1 79 ? 20.223 2.615 5.109 1.00 38.69 79 SER A N 1
ATOM 649 C CA . SER A 1 79 ? 21.389 2.220 5.886 1.00 38.69 79 SER A CA 1
ATOM 650 C C . SER A 1 79 ? 20.978 2.216 7.362 1.00 38.69 79 SER A C 1
ATOM 652 O O . SER A 1 79 ? 20.818 3.274 7.971 1.00 38.69 79 SER A O 1
ATOM 654 N N . VAL A 1 80 ? 20.773 1.021 7.923 1.00 41.12 80 VAL A N 1
ATOM 655 C CA . VAL A 1 80 ? 20.779 0.758 9.374 1.00 41.12 80 VAL A CA 1
ATOM 656 C C . VAL A 1 80 ? 21.817 -0.311 9.665 1.00 41.12 80 VAL A C 1
ATOM 658 O O . VAL A 1 80 ? 21.890 -1.278 8.872 1.00 41.12 80 VAL A O 1
#

Solvent-accessible surface area (backbone atoms only — not comparable to full-atom values): 5237 Å² total; per-residue (Å²): 142,78,80,82,74,76,68,52,74,69,58,50,50,52,54,50,50,55,59,73,69,46,75,51,89,80,44,49,63,48,28,68,41,34,64,58,37,45,77,72,74,38,80,76,63,64,66,32,41,89,85,56,72,65,64,27,78,79,67,78,47,60,50,76,81,32,94,65,38,66,83,75,74,89,80,76,81,85,81,127

Organism: NCBI:txid670580